Protein AF-A0A2W1AGW8-F1 (afdb_monomer_li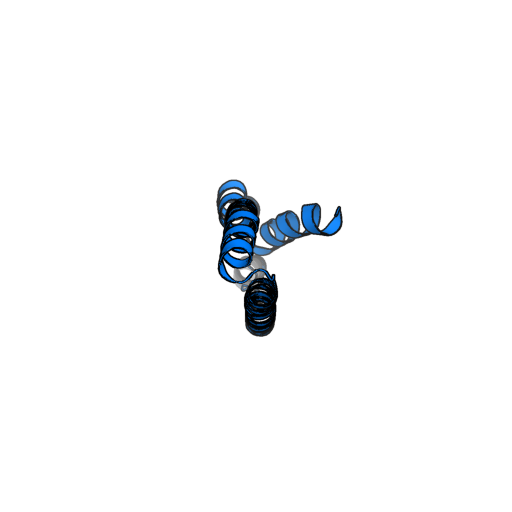te)

Structure (mmCIF, N/CA/C/O backbone):
data_AF-A0A2W1AGW8-F1
#
_entry.id   AF-A0A2W1AGW8-F1
#
loop_
_atom_site.group_PDB
_atom_site.id
_atom_site.type_symbol
_atom_site.label_atom_id
_atom_site.label_alt_id
_atom_site.label_comp_id
_atom_site.label_asym_id
_atom_site.label_entity_id
_atom_site.label_seq_id
_atom_site.pdbx_PDB_ins_code
_atom_site.Cartn_x
_atom_site.Cartn_y
_atom_site.Cartn_z
_atom_site.occupancy
_atom_site.B_iso_or_equiv
_atom_site.auth_seq_id
_atom_site.auth_comp_id
_atom_site.auth_asym_id
_atom_site.auth_atom_id
_atom_site.pdbx_PDB_model_num
ATOM 1 N N . MET A 1 1 ? 10.281 -13.367 1.889 1.00 52.06 1 MET A N 1
ATOM 2 C CA . MET A 1 1 ? 10.507 -11.940 1.550 1.00 52.06 1 MET A CA 1
ATOM 3 C C . MET A 1 1 ? 11.459 -11.716 0.372 1.00 52.06 1 MET A C 1
ATOM 5 O O . MET A 1 1 ? 11.249 -10.749 -0.346 1.00 52.06 1 MET A O 1
ATOM 9 N N . GLY A 1 2 ? 12.448 -12.589 0.110 1.00 64.62 2 GLY A N 1
ATOM 10 C CA . GLY A 1 2 ? 13.412 -12.394 -0.993 1.00 64.62 2 GLY A CA 1
ATOM 11 C C . GLY A 1 2 ? 12.793 -12.271 -2.395 1.00 64.62 2 GLY A C 1
ATOM 12 O O . GLY A 1 2 ? 13.223 -11.429 -3.173 1.00 64.62 2 GLY A O 1
ATOM 13 N N . GLY A 1 3 ? 11.727 -13.028 -2.686 1.00 75.19 3 GLY A N 1
ATOM 14 C CA . GLY A 1 3 ? 11.026 -12.954 -3.974 1.00 75.19 3 GLY A CA 1
ATOM 15 C C . GLY A 1 3 ? 10.381 -11.592 -4.243 1.00 75.19 3 GLY A C 1
ATOM 16 O O . GLY A 1 3 ? 10.621 -11.007 -5.285 1.00 75.19 3 GLY A O 1
ATOM 17 N N . ILE A 1 4 ? 9.628 -11.029 -3.293 1.00 69.19 4 ILE A N 1
ATOM 18 C CA . ILE A 1 4 ? 8.944 -9.733 -3.487 1.00 69.19 4 ILE A CA 1
ATOM 19 C C . ILE A 1 4 ? 9.960 -8.597 -3.701 1.00 69.19 4 ILE A C 1
ATOM 21 O O . ILE A 1 4 ? 9.756 -7.739 -4.557 1.00 69.19 4 ILE A O 1
ATOM 25 N N . GLY A 1 5 ? 11.076 -8.616 -2.964 1.00 72.25 5 GLY A N 1
ATOM 26 C CA . GLY A 1 5 ? 12.132 -7.606 -3.086 1.00 72.25 5 GLY A CA 1
ATOM 27 C C . GLY A 1 5 ? 12.946 -7.694 -4.381 1.00 72.25 5 GLY A C 1
ATOM 28 O O . GLY A 1 5 ? 13.423 -6.668 -4.853 1.00 72.25 5 GLY A O 1
ATOM 29 N N . ALA A 1 6 ? 13.090 -8.890 -4.963 1.00 81.12 6 ALA A N 1
ATOM 30 C CA . ALA A 1 6 ? 13.855 -9.102 -6.193 1.00 81.12 6 ALA A CA 1
ATOM 31 C C . ALA A 1 6 ? 12.986 -9.034 -7.461 1.00 81.12 6 ALA A C 1
ATOM 33 O O . ALA A 1 6 ? 13.392 -8.444 -8.459 1.00 81.12 6 ALA A O 1
ATOM 34 N N . LEU A 1 7 ? 11.780 -9.608 -7.422 1.00 84.50 7 LEU A N 1
ATOM 35 C CA . LEU A 1 7 ? 10.912 -9.751 -8.593 1.00 84.50 7 LEU A CA 1
ATOM 36 C C . LEU A 1 7 ? 10.290 -8.427 -9.036 1.00 84.50 7 LEU A C 1
ATOM 38 O O . LEU A 1 7 ? 10.139 -8.222 -10.232 1.00 84.50 7 LEU A O 1
ATOM 42 N N . GLY A 1 8 ? 9.950 -7.527 -8.106 1.00 83.12 8 GLY A N 1
ATOM 43 C CA . GLY A 1 8 ? 9.381 -6.217 -8.448 1.00 83.12 8 GLY A CA 1
ATOM 44 C C . GLY A 1 8 ? 10.328 -5.391 -9.331 1.00 83.12 8 GLY A C 1
ATOM 45 O O . GLY A 1 8 ? 9.981 -5.105 -10.476 1.00 83.12 8 GLY A O 1
ATOM 46 N N . PRO A 1 9 ? 11.543 -5.074 -8.846 1.00 82.94 9 PRO A N 1
ATOM 47 C CA . PRO A 1 9 ? 12.619 -4.483 -9.640 1.00 82.94 9 PRO A CA 1
ATOM 48 C C . PRO A 1 9 ? 12.853 -5.174 -10.980 1.00 82.94 9 PRO A C 1
ATOM 50 O O . PRO A 1 9 ? 12.858 -4.508 -12.011 1.00 82.94 9 PRO A O 1
ATOM 53 N N . LEU A 1 10 ? 12.992 -6.503 -10.963 1.00 85.44 10 LEU A N 1
ATOM 54 C CA . LEU A 1 10 ? 13.298 -7.292 -12.152 1.00 85.44 10 LEU A CA 1
ATOM 55 C C . LEU A 1 10 ? 12.193 -7.192 -13.211 1.00 85.44 10 LEU A C 1
ATOM 57 O O . LEU A 1 10 ? 12.482 -6.961 -14.380 1.00 85.44 10 LEU A O 1
ATOM 61 N N . ALA A 1 11 ? 10.927 -7.309 -12.808 1.00 85.12 11 ALA A N 1
ATOM 62 C CA . ALA A 1 11 ? 9.792 -7.183 -13.717 1.00 85.12 11 ALA A CA 1
ATOM 63 C C . ALA A 1 11 ? 9.745 -5.790 -14.355 1.00 85.12 11 ALA A C 1
ATOM 65 O O . ALA A 1 11 ? 9.514 -5.660 -15.553 1.00 85.12 11 ALA A O 1
ATOM 66 N N . VAL A 1 12 ? 10.019 -4.741 -13.577 1.00 85.25 12 VAL A N 1
ATOM 67 C CA . VAL A 1 12 ? 10.067 -3.367 -14.087 1.00 85.25 12 VAL A CA 1
ATOM 68 C C . VAL A 1 12 ? 11.197 -3.197 -15.103 1.00 85.25 12 VAL A C 1
ATOM 70 O O . VAL A 1 12 ? 10.983 -2.600 -16.157 1.00 85.25 12 VAL A O 1
ATOM 73 N N . THR A 1 13 ? 12.383 -3.741 -14.824 1.00 86.19 13 THR A N 1
ATOM 74 C CA . THR A 1 13 ? 13.526 -3.653 -15.744 1.00 86.19 13 THR A CA 1
ATOM 75 C C . THR A 1 13 ? 13.334 -4.478 -17.012 1.00 86.19 13 THR A C 1
ATOM 77 O O . THR A 1 13 ? 13.717 -4.019 -18.082 1.00 86.19 13 THR A O 1
ATOM 80 N N . GLU A 1 14 ? 12.707 -5.653 -16.924 1.00 84.62 14 GLU A N 1
ATOM 81 C CA . GLU A 1 14 ? 12.406 -6.510 -18.081 1.00 84.62 14 GLU A CA 1
ATOM 82 C C . GLU A 1 14 ? 11.324 -5.901 -18.987 1.00 84.62 14 GLU A C 1
ATOM 84 O O . GLU A 1 14 ? 11.402 -6.002 -20.210 1.00 84.62 14 GLU A O 1
ATOM 89 N N . LEU A 1 15 ? 10.319 -5.243 -18.401 1.00 83.69 15 LEU A N 1
ATOM 90 C CA . LEU A 1 15 ? 9.197 -4.670 -19.151 1.00 83.69 15 LEU A CA 1
ATOM 91 C C . LEU A 1 15 ? 9.505 -3.289 -19.746 1.00 83.69 15 LEU A C 1
ATOM 93 O O . LEU A 1 15 ? 9.003 -2.973 -20.822 1.00 83.69 15 LEU A O 1
ATOM 97 N N . PHE A 1 16 ? 10.305 -2.465 -19.063 1.00 84.44 16 PHE A N 1
ATOM 98 C CA . PHE A 1 16 ? 10.506 -1.051 -19.421 1.00 84.44 16 PHE A CA 1
ATOM 99 C C . PHE A 1 16 ? 11.977 -0.652 -19.623 1.00 84.44 16 PHE A C 1
ATOM 101 O O . PHE A 1 16 ? 12.272 0.493 -19.974 1.00 84.44 16 PHE A O 1
ATOM 108 N N . GLY A 1 17 ? 12.917 -1.575 -19.410 1.00 85.00 17 GLY A N 1
ATOM 109 C CA . GLY A 1 17 ? 14.349 -1.322 -19.529 1.00 85.00 17 GLY A CA 1
ATOM 110 C C . GLY A 1 17 ? 14.941 -0.485 -18.386 1.00 85.00 17 GLY A C 1
ATOM 111 O O . GLY A 1 17 ? 14.277 -0.081 -17.432 1.00 85.00 17 GLY A O 1
ATOM 112 N N . MET A 1 18 ? 16.245 -0.203 -18.490 1.00 87.19 18 MET A N 1
ATOM 113 C CA . MET A 1 18 ? 17.019 0.453 -17.422 1.00 87.19 18 MET A CA 1
ATOM 114 C C . MET A 1 18 ? 17.038 1.987 -17.498 1.00 87.19 18 MET A C 1
ATOM 116 O O . MET A 1 18 ? 17.341 2.644 -16.502 1.00 87.19 18 MET A O 1
ATOM 120 N N . LYS A 1 19 ? 16.713 2.581 -18.658 1.00 86.00 19 LYS A N 1
ATOM 121 C CA . LYS A 1 19 ? 16.926 4.016 -18.945 1.00 86.00 19 LYS A CA 1
ATOM 122 C C . LYS A 1 19 ? 16.253 4.947 -17.929 1.00 86.00 19 LYS A C 1
ATOM 124 O O . LYS A 1 19 ? 16.832 5.957 -17.545 1.00 86.00 19 LYS A O 1
ATOM 129 N N . ASN A 1 20 ? 15.043 4.601 -17.492 1.00 86.62 20 ASN A N 1
ATOM 130 C CA . ASN A 1 20 ? 14.234 5.401 -16.568 1.00 86.62 20 ASN A CA 1
ATOM 131 C C . ASN A 1 20 ? 13.846 4.620 -15.300 1.00 86.62 20 ASN A C 1
ATOM 133 O O . ASN A 1 20 ? 12.873 4.961 -14.625 1.00 86.62 20 ASN A O 1
ATOM 137 N N . TYR A 1 21 ? 14.617 3.581 -14.959 1.00 87.56 21 TYR A N 1
ATOM 138 C CA . TYR A 1 21 ? 14.283 2.647 -13.884 1.00 87.56 21 TYR A CA 1
ATOM 139 C C . TYR A 1 21 ? 14.091 3.332 -12.523 1.00 87.56 21 TYR A C 1
ATOM 141 O O . TYR A 1 21 ? 13.107 3.064 -11.841 1.00 87.56 21 TYR A O 1
ATOM 149 N N . GLY A 1 22 ? 14.981 4.255 -12.135 1.00 88.81 22 GLY A N 1
ATOM 150 C CA . GLY A 1 22 ? 14.898 4.931 -10.834 1.00 88.81 22 GLY A CA 1
ATOM 151 C C . GLY A 1 22 ? 13.582 5.691 -10.630 1.00 88.81 22 GLY A C 1
ATOM 152 O O . GLY A 1 22 ? 12.954 5.570 -9.579 1.00 88.81 22 GLY A O 1
ATOM 153 N N . THR A 1 23 ? 13.123 6.412 -11.656 1.00 91.88 23 THR A N 1
ATOM 154 C CA . THR A 1 23 ? 11.850 7.146 -11.628 1.00 91.88 23 THR A CA 1
ATOM 155 C C . THR A 1 23 ? 10.657 6.195 -11.597 1.00 91.88 23 THR A C 1
ATOM 157 O O . THR A 1 23 ? 9.758 6.371 -10.776 1.00 91.88 23 THR A O 1
ATOM 160 N N . LEU A 1 24 ? 10.655 5.167 -12.451 1.00 89.50 24 LEU A N 1
ATOM 161 C CA . LEU A 1 24 ? 9.546 4.217 -12.543 1.00 89.50 24 LEU A CA 1
ATOM 162 C C . LEU A 1 24 ? 9.404 3.384 -11.265 1.00 89.50 24 LEU A C 1
ATOM 164 O O . LEU A 1 24 ? 8.317 3.275 -10.703 1.00 89.50 24 LEU A O 1
ATOM 168 N N . ASN A 1 25 ? 10.517 2.862 -10.757 1.00 88.56 25 ASN A N 1
ATOM 169 C CA . ASN A 1 25 ? 10.534 2.106 -9.514 1.00 88.56 25 ASN A CA 1
ATOM 170 C C . ASN A 1 25 ? 10.157 2.992 -8.313 1.00 88.56 25 ASN A C 1
ATOM 172 O O . ASN A 1 25 ? 9.438 2.549 -7.420 1.00 88.56 25 ASN A O 1
ATOM 176 N N . GLY A 1 26 ? 10.581 4.262 -8.310 1.00 91.00 26 GLY A N 1
ATOM 177 C CA . GLY A 1 26 ? 10.150 5.249 -7.318 1.00 91.00 26 GLY A CA 1
ATOM 178 C C . GLY A 1 26 ? 8.635 5.468 -7.320 1.00 91.00 26 GLY A C 1
ATOM 179 O O . GLY A 1 26 ? 8.024 5.490 -6.253 1.00 91.00 26 GLY A O 1
ATOM 180 N N . LEU A 1 27 ? 8.020 5.567 -8.503 1.00 91.88 27 LEU A N 1
ATOM 181 C CA . LEU A 1 27 ? 6.570 5.708 -8.655 1.00 91.88 27 LEU A CA 1
ATOM 182 C C . LEU A 1 27 ? 5.819 4.462 -8.165 1.00 91.88 27 LEU A C 1
ATOM 184 O O . LEU A 1 27 ? 4.904 4.578 -7.355 1.00 91.88 27 LEU A O 1
ATOM 188 N N . ILE A 1 28 ? 6.248 3.270 -8.586 1.00 89.62 28 ILE A N 1
ATOM 189 C CA . ILE A 1 28 ? 5.629 1.992 -8.191 1.00 89.62 28 ILE A CA 1
ATOM 190 C C . ILE A 1 28 ? 5.675 1.804 -6.670 1.00 89.62 28 ILE A C 1
ATOM 192 O O . ILE A 1 28 ? 4.702 1.370 -6.050 1.00 89.62 28 ILE A O 1
ATOM 196 N N . ARG A 1 29 ? 6.790 2.178 -6.036 1.00 89.38 29 ARG A N 1
ATOM 197 C CA . ARG A 1 29 ? 7.008 1.968 -4.601 1.00 89.38 29 ARG A CA 1
ATOM 198 C C . ARG A 1 29 ? 6.088 2.801 -3.704 1.00 89.38 29 ARG A C 1
ATOM 200 O O . ARG A 1 29 ? 5.882 2.428 -2.547 1.00 89.38 29 ARG A O 1
ATOM 207 N N . GLN A 1 30 ? 5.477 3.866 -4.224 1.00 91.81 30 GLN A N 1
ATOM 208 C CA . GLN A 1 30 ? 4.459 4.633 -3.493 1.00 91.81 30 GLN A CA 1
ATOM 209 C C . GLN A 1 30 ? 3.263 3.759 -3.092 1.00 91.81 30 GLN A C 1
ATOM 211 O O . GLN A 1 30 ? 2.721 3.942 -2.002 1.00 91.81 30 GLN A O 1
ATOM 216 N N . GLY A 1 31 ? 2.932 2.746 -3.904 1.00 90.00 31 GLY A N 1
ATOM 217 C CA . GLY A 1 31 ? 1.882 1.769 -3.605 1.00 90.00 31 GLY A CA 1
ATOM 218 C C . GLY A 1 31 ? 2.143 0.918 -2.357 1.00 90.00 31 GLY A C 1
ATOM 219 O O . GLY A 1 31 ? 1.211 0.329 -1.829 1.00 90.00 31 GLY A O 1
ATOM 220 N N . VAL A 1 32 ? 3.380 0.877 -1.850 1.00 90.06 32 VAL A N 1
ATOM 221 C CA . VAL A 1 32 ? 3.731 0.187 -0.595 1.00 90.06 32 VAL A CA 1
ATOM 222 C C . VAL A 1 32 ? 3.906 1.178 0.554 1.00 90.06 32 VAL A C 1
ATOM 224 O O . VAL A 1 32 ? 3.450 0.923 1.667 1.00 90.06 32 VAL A O 1
ATOM 227 N N . ILE A 1 33 ? 4.555 2.317 0.299 1.00 93.81 33 ILE A N 1
ATOM 228 C CA . ILE A 1 33 ? 4.890 3.292 1.346 1.00 93.81 33 ILE A CA 1
ATOM 229 C C . ILE A 1 33 ? 3.628 3.920 1.943 1.00 93.81 33 ILE A C 1
ATOM 231 O O . ILE A 1 33 ? 3.485 3.953 3.163 1.00 93.81 33 ILE A O 1
ATOM 235 N N . ILE A 1 34 ? 2.709 4.400 1.098 1.00 95.31 34 ILE A N 1
ATOM 236 C CA . ILE A 1 34 ? 1.518 5.117 1.568 1.00 95.31 34 ILE A CA 1
ATOM 237 C C . ILE A 1 34 ? 0.641 4.194 2.433 1.00 95.31 34 ILE A C 1
ATOM 239 O O . ILE A 1 34 ? 0.348 4.576 3.567 1.00 95.31 34 ILE A O 1
ATOM 243 N N . PRO A 1 35 ? 0.289 2.962 2.004 1.00 93.06 35 PRO A N 1
ATOM 244 C CA . PRO A 1 35 ? -0.470 2.046 2.855 1.00 93.06 35 PRO A CA 1
ATOM 245 C C . PRO A 1 35 ? 0.294 1.589 4.099 1.00 93.06 35 PRO A C 1
ATOM 247 O O . PRO A 1 35 ? -0.331 1.343 5.125 1.00 93.06 35 PRO A O 1
ATOM 250 N N . GLY A 1 36 ? 1.628 1.503 4.044 1.00 93.62 36 GLY A N 1
ATOM 251 C CA . GLY A 1 36 ? 2.450 1.160 5.208 1.00 93.62 36 GLY A CA 1
ATOM 252 C C . GLY A 1 36 ? 2.328 2.168 6.355 1.00 93.62 36 GLY A C 1
ATOM 253 O O . GLY A 1 36 ? 2.402 1.780 7.517 1.00 93.62 36 GLY A O 1
ATOM 254 N N . ILE A 1 37 ? 2.091 3.443 6.036 1.00 96.19 37 ILE A N 1
ATOM 255 C CA . ILE A 1 37 ? 1.871 4.508 7.024 1.00 96.19 37 ILE A CA 1
ATOM 256 C C . ILE A 1 37 ? 0.380 4.631 7.357 1.00 96.19 37 ILE A C 1
ATOM 258 O O . ILE A 1 37 ? -0.006 4.680 8.523 1.00 96.19 37 ILE A O 1
ATOM 262 N N . ALA A 1 38 ? -0.469 4.679 6.329 1.00 95.75 38 ALA A N 1
ATOM 263 C CA . ALA A 1 38 ? -1.894 4.941 6.486 1.00 95.75 38 ALA A CA 1
ATOM 264 C C . ALA A 1 38 ? -2.658 3.753 7.090 1.00 95.75 38 ALA A C 1
ATOM 266 O O . ALA A 1 38 ? -3.613 3.958 7.832 1.00 95.75 38 ALA A O 1
ATOM 267 N N . GLY A 1 39 ? -2.242 2.519 6.795 1.00 94.81 39 GLY A N 1
ATOM 268 C CA . GLY A 1 39 ? -2.927 1.293 7.203 1.00 94.81 39 GLY A CA 1
ATOM 269 C C . GLY A 1 39 ? -3.103 1.167 8.718 1.00 94.81 39 GLY A C 1
ATOM 270 O O . GLY A 1 39 ? -4.243 1.036 9.161 1.00 94.81 39 GLY A O 1
ATOM 271 N N . PRO A 1 40 ? -2.029 1.259 9.527 1.00 95.75 40 PRO A N 1
ATOM 272 C CA . PRO A 1 40 ? -2.139 1.207 10.984 1.00 95.75 40 PRO A CA 1
ATOM 273 C C . PRO A 1 40 ? -3.000 2.332 11.570 1.00 95.75 40 PRO A C 1
ATOM 275 O O . PRO A 1 40 ? -3.788 2.081 12.476 1.00 95.75 40 PRO A O 1
ATOM 278 N N . LEU A 1 41 ? -2.895 3.552 11.028 1.00 97.06 41 LEU A N 1
ATOM 279 C CA . LEU A 1 41 ? -3.690 4.701 11.478 1.00 97.06 41 LEU A CA 1
ATOM 280 C C . LEU A 1 41 ? -5.187 4.496 11.211 1.00 97.06 41 LEU A C 1
ATOM 282 O O . LEU A 1 41 ? -6.006 4.704 12.102 1.00 97.06 41 LEU A O 1
ATOM 286 N N . LEU A 1 42 ? -5.544 4.047 10.006 1.00 96.62 42 LEU A N 1
ATOM 287 C CA . LEU A 1 42 ? -6.924 3.712 9.645 1.00 96.62 42 LEU A CA 1
ATOM 288 C C . LEU A 1 42 ? -7.460 2.550 10.479 1.00 96.62 42 LEU A C 1
ATOM 290 O O . LEU A 1 42 ? -8.587 2.616 10.959 1.00 96.62 42 LEU A O 1
ATOM 294 N N . ALA A 1 43 ? -6.665 1.497 10.667 1.00 95.94 43 ALA A N 1
ATOM 295 C CA . ALA A 1 43 ? -7.062 0.344 11.463 1.00 95.94 43 ALA A CA 1
ATOM 296 C C . ALA A 1 43 ? -7.307 0.732 12.930 1.00 95.94 43 ALA A C 1
ATOM 298 O O . ALA A 1 43 ? -8.324 0.332 13.493 1.00 95.94 43 ALA A O 1
ATOM 299 N N . GLY A 1 44 ? -6.428 1.554 13.513 1.00 97.19 44 GLY A N 1
ATOM 300 C CA . GLY A 1 44 ? -6.599 2.104 14.857 1.00 97.19 44 GLY A CA 1
ATOM 301 C C . GLY A 1 44 ? -7.867 2.947 14.971 1.00 97.19 44 GLY A C 1
ATOM 302 O O . GLY A 1 44 ? -8.715 2.651 15.801 1.00 97.19 44 GLY A O 1
ATOM 303 N N . ALA A 1 45 ? -8.072 3.906 14.064 1.00 97.69 45 ALA A N 1
ATOM 304 C CA . ALA A 1 45 ? -9.274 4.743 14.063 1.00 97.69 45 ALA A CA 1
ATOM 305 C C . ALA A 1 45 ? -10.576 3.930 13.906 1.00 97.69 45 ALA A C 1
ATOM 307 O O . ALA A 1 45 ? -11.591 4.229 14.538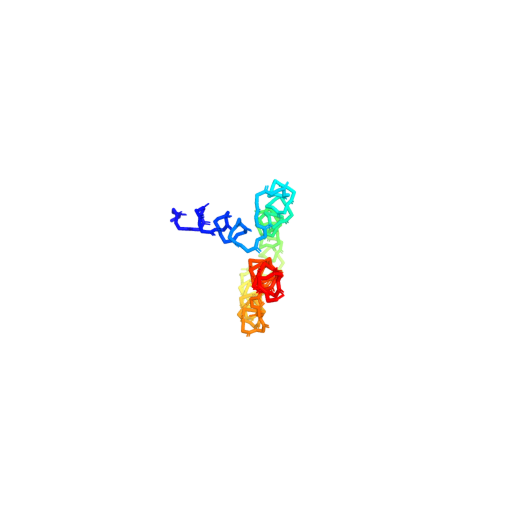 1.00 97.69 45 ALA A O 1
ATOM 308 N N . ILE A 1 46 ? -10.559 2.876 13.081 1.00 97.94 46 ILE A N 1
ATOM 309 C CA . ILE A 1 46 ? -11.692 1.951 12.943 1.00 97.94 46 ILE A CA 1
ATOM 310 C C . ILE A 1 46 ? -11.952 1.236 14.269 1.00 97.94 46 ILE A C 1
ATOM 312 O O . ILE A 1 46 ? -13.099 1.208 14.721 1.00 97.94 46 ILE A O 1
ATOM 316 N N . TYR A 1 47 ? -10.907 0.707 14.905 1.00 97.75 47 TYR A N 1
ATOM 317 C CA . TYR A 1 47 ? -11.038 0.020 16.183 1.00 97.75 47 TYR A CA 1
ATOM 318 C C . TYR A 1 47 ? -11.539 0.957 17.282 1.00 97.75 47 TYR A C 1
ATOM 320 O O . TYR A 1 47 ? -12.452 0.593 18.011 1.00 97.75 47 TYR A O 1
ATOM 328 N N . ASP A 1 48 ? -11.032 2.184 17.351 1.00 97.50 48 ASP A N 1
ATOM 329 C CA . ASP A 1 48 ? -11.467 3.175 18.337 1.00 97.50 48 ASP A CA 1
ATOM 330 C C . ASP A 1 48 ? -12.952 3.540 18.172 1.00 97.50 48 ASP A C 1
ATOM 332 O O . ASP A 1 48 ? -13.640 3.817 19.153 1.00 97.50 48 ASP A O 1
ATOM 336 N N . SER A 1 49 ? -13.477 3.505 16.940 1.00 96.25 49 SER A N 1
ATOM 337 C CA . SER A 1 49 ? -14.884 3.829 16.661 1.00 96.25 49 SER A CA 1
ATOM 338 C C . SER A 1 49 ? -15.868 2.677 16.902 1.00 96.25 49 SER A C 1
ATOM 340 O O . SER A 1 49 ? -17.004 2.922 17.299 1.00 96.25 49 SER A O 1
ATOM 342 N N . GLN A 1 50 ? -15.469 1.427 16.639 1.00 95.38 50 GLN A N 1
ATOM 343 C CA . GLN A 1 50 ? -16.366 0.257 16.657 1.00 95.38 50 GLN A CA 1
ATOM 344 C C . GLN A 1 50 ? -15.992 -0.802 17.702 1.00 95.38 50 GLN A C 1
ATOM 346 O O . GLN A 1 50 ? -16.741 -1.756 17.898 1.00 95.38 50 GLN A O 1
ATOM 351 N N . GLY A 1 51 ? -14.821 -0.690 18.327 1.00 96.31 51 GLY A N 1
ATOM 352 C CA . GLY A 1 51 ? -14.243 -1.705 19.210 1.00 96.31 51 GLY A CA 1
ATOM 353 C C . GLY A 1 51 ? -13.845 -3.005 18.500 1.00 96.31 51 GLY A C 1
ATOM 354 O O . GLY A 1 51 ? -13.622 -4.015 19.161 1.00 96.31 51 GLY A O 1
ATOM 355 N N . SER A 1 52 ? -13.804 -3.026 17.163 1.00 96.00 52 SER A N 1
ATOM 356 C CA . SER A 1 52 ? -13.520 -4.228 16.370 1.00 96.00 52 SER A CA 1
ATOM 357 C C . SER A 1 52 ? -12.821 -3.906 15.046 1.00 96.00 52 SER A C 1
ATOM 359 O O . SER A 1 52 ? -12.875 -2.781 14.549 1.00 96.00 52 SER A O 1
ATOM 361 N N . TYR A 1 53 ? -12.170 -4.913 14.454 1.00 96.56 53 TYR A N 1
ATOM 362 C CA . TYR A 1 53 ? -11.458 -4.803 13.17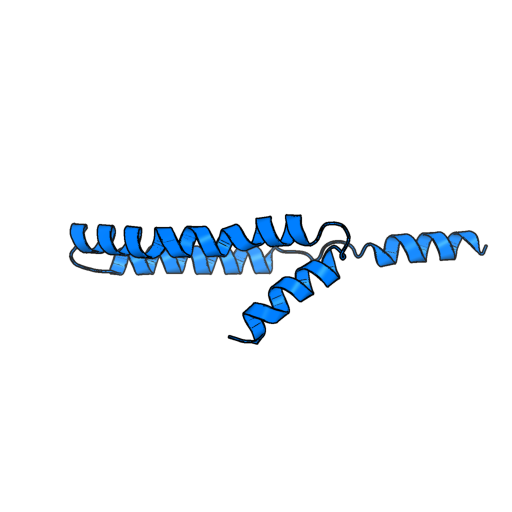3 1.00 96.56 53 TYR A CA 1
ATOM 363 C C . TYR A 1 53 ? -12.261 -5.311 11.969 1.00 96.56 53 TYR A C 1
ATOM 365 O O . TYR A 1 53 ? -11.743 -5.327 10.852 1.00 96.56 53 TYR A O 1
ATOM 373 N N . ASP A 1 54 ? -13.524 -5.701 12.152 1.00 96.88 54 ASP A N 1
ATOM 374 C CA . ASP A 1 54 ? -14.346 -6.293 11.088 1.00 96.88 54 ASP A CA 1
ATOM 375 C C . ASP A 1 54 ? -14.433 -5.395 9.851 1.00 96.88 54 ASP A C 1
ATOM 377 O O . ASP A 1 54 ? -14.296 -5.863 8.717 1.00 96.88 54 ASP A O 1
ATOM 381 N N . LEU A 1 55 ? -14.622 -4.086 10.050 1.00 96.00 55 LEU A N 1
ATOM 382 C CA . LEU A 1 55 ? -14.643 -3.131 8.946 1.00 96.00 55 LEU A CA 1
ATOM 383 C C . LEU A 1 55 ? -13.268 -3.012 8.268 1.00 96.00 55 LEU A C 1
ATOM 385 O O . LEU A 1 55 ? -13.200 -2.984 7.040 1.00 96.00 55 LEU A O 1
ATOM 389 N N . ALA A 1 56 ? -12.178 -2.997 9.039 1.00 96.12 56 ALA A N 1
ATOM 390 C CA . ALA A 1 56 ? -10.822 -2.928 8.494 1.00 96.12 56 ALA A CA 1
ATOM 391 C C . ALA A 1 56 ? -10.513 -4.151 7.613 1.00 96.12 56 ALA A C 1
ATOM 393 O O . ALA A 1 56 ? -10.014 -3.999 6.497 1.00 96.12 56 ALA A O 1
ATOM 394 N N . PHE A 1 57 ? -10.894 -5.354 8.055 1.00 95.81 57 PHE A N 1
ATOM 395 C CA . PHE A 1 57 ? -10.738 -6.571 7.259 1.00 95.81 57 PHE A CA 1
ATOM 396 C C . PHE A 1 57 ? -11.590 -6.561 5.988 1.00 95.81 57 PHE A C 1
ATOM 398 O O . PHE A 1 57 ? -11.095 -6.957 4.934 1.00 95.81 57 PHE A O 1
ATOM 405 N N . LYS A 1 58 ? -12.832 -6.061 6.040 1.00 97.19 58 LYS A N 1
ATOM 406 C CA . LYS A 1 58 ? -13.680 -5.909 4.843 1.00 97.19 58 LYS A CA 1
ATOM 407 C C . LYS A 1 58 ? -13.061 -4.957 3.815 1.00 97.19 58 LYS A C 1
ATOM 409 O O . LYS A 1 58 ? -13.090 -5.254 2.623 1.00 97.19 58 LYS A O 1
ATOM 414 N N . ILE A 1 59 ? -12.461 -3.851 4.261 1.00 96.12 59 ILE A N 1
ATOM 415 C CA . ILE A 1 59 ? -11.757 -2.903 3.381 1.00 96.12 59 ILE A CA 1
ATOM 416 C C . ILE A 1 59 ? -10.546 -3.574 2.723 1.00 96.12 59 ILE A C 1
ATOM 418 O O . ILE A 1 59 ? -10.387 -3.501 1.505 1.00 96.12 59 ILE A O 1
ATOM 422 N N . ILE A 1 60 ? -9.716 -4.266 3.510 1.00 95.19 60 ILE A N 1
ATOM 423 C CA . ILE A 1 60 ? -8.549 -5.001 3.000 1.00 95.19 60 ILE A CA 1
ATOM 424 C C . ILE A 1 60 ? -8.985 -6.048 1.970 1.00 95.19 60 ILE A C 1
ATOM 426 O O . ILE A 1 60 ? -8.396 -6.136 0.893 1.00 95.19 60 ILE A O 1
ATOM 430 N N . LEU A 1 61 ? -10.054 -6.794 2.262 1.00 97.38 61 LEU A N 1
ATOM 431 C CA . LEU A 1 61 ? -10.621 -7.776 1.345 1.00 97.38 61 LEU A CA 1
ATOM 432 C C . LEU A 1 61 ? -11.077 -7.125 0.029 1.00 97.38 61 LEU A C 1
ATOM 434 O O . LEU A 1 61 ? -10.789 -7.654 -1.041 1.00 97.38 61 LEU A O 1
ATOM 438 N N . GLY A 1 62 ? -11.707 -5.948 0.086 1.00 97.44 62 GLY A N 1
ATOM 439 C CA . GLY A 1 62 ? -12.060 -5.165 -1.102 1.00 97.44 62 GLY A CA 1
ATOM 440 C C . GLY A 1 62 ? -10.847 -4.805 -1.969 1.00 97.44 62 GLY A C 1
ATOM 441 O O . GLY A 1 62 ? -10.880 -5.000 -3.183 1.00 97.44 62 GLY A O 1
ATOM 442 N N . PHE A 1 63 ? -9.744 -4.357 -1.360 1.00 95.38 63 PHE A N 1
ATOM 443 C CA . PHE A 1 63 ? -8.497 -4.083 -2.087 1.00 95.38 63 PHE A CA 1
ATOM 444 C C . PHE A 1 63 ? -7.862 -5.342 -2.690 1.00 95.38 63 PHE A C 1
ATOM 446 O O . PHE A 1 63 ? -7.335 -5.282 -3.800 1.00 95.38 63 PHE A O 1
ATOM 453 N N . LEU A 1 64 ? -7.934 -6.484 -2.001 1.00 95.50 64 LEU A N 1
ATOM 454 C CA . LEU A 1 64 ? -7.488 -7.777 -2.530 1.00 95.50 64 LEU A CA 1
ATOM 455 C C . LEU A 1 64 ? -8.287 -8.179 -3.774 1.00 95.50 64 LEU A C 1
ATOM 457 O O . LEU A 1 64 ? -7.692 -8.540 -4.788 1.00 95.50 64 LEU A O 1
ATOM 461 N N . PHE A 1 65 ? -9.616 -8.060 -3.725 1.00 97.62 65 PHE A N 1
ATOM 462 C CA . PHE A 1 65 ? -10.476 -8.320 -4.880 1.00 97.62 65 PHE A CA 1
ATOM 463 C C . PHE A 1 65 ? -10.181 -7.374 -6.045 1.00 97.62 65 PHE A C 1
ATOM 465 O O . PHE A 1 65 ? -10.078 -7.821 -7.186 1.00 97.62 65 PHE A O 1
ATOM 472 N N . LEU A 1 66 ? -9.994 -6.081 -5.768 1.00 96.31 66 LEU A N 1
ATOM 473 C CA . LEU A 1 66 ? -9.641 -5.103 -6.794 1.00 96.31 66 LEU A CA 1
ATOM 474 C C . LEU A 1 66 ? -8.281 -5.417 -7.430 1.00 96.31 66 LEU A C 1
ATOM 476 O O . LEU A 1 66 ? -8.154 -5.390 -8.650 1.00 96.31 66 LEU A O 1
ATOM 480 N N . SER A 1 67 ? -7.281 -5.766 -6.618 1.00 93.44 67 SER A N 1
ATOM 481 C CA . SER A 1 67 ? -5.954 -6.181 -7.088 1.00 93.44 67 SER A CA 1
ATOM 482 C C . SER A 1 67 ? -6.040 -7.409 -7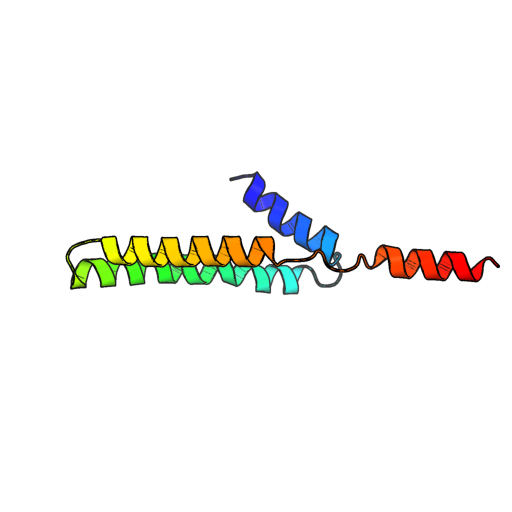.995 1.00 93.44 67 SER A C 1
ATOM 484 O O . SER A 1 67 ? -5.476 -7.419 -9.088 1.00 93.44 67 SER A O 1
ATOM 486 N N . PHE A 1 68 ? -6.816 -8.414 -7.584 1.00 95.44 68 PHE A N 1
ATOM 487 C CA . PHE A 1 68 ? -7.060 -9.612 -8.380 1.00 95.44 68 PHE A CA 1
ATOM 488 C C . PHE A 1 68 ? -7.709 -9.280 -9.731 1.00 95.44 68 PHE A C 1
ATOM 490 O O . PHE A 1 68 ? -7.256 -9.762 -10.769 1.00 95.44 68 PHE A O 1
ATOM 497 N N . LEU A 1 69 ? -8.715 -8.402 -9.740 1.00 96.75 69 LEU A N 1
ATOM 498 C CA . LEU A 1 69 ? -9.388 -7.983 -10.967 1.00 96.75 69 LEU A CA 1
ATOM 499 C C . LEU A 1 69 ? -8.449 -7.204 -11.901 1.00 96.75 69 LEU A C 1
ATOM 501 O O . LEU A 1 69 ? -8.409 -7.476 -13.099 1.00 96.75 69 LEU A O 1
ATOM 505 N N . CYS A 1 70 ? -7.645 -6.289 -11.354 1.00 93.88 70 CYS A N 1
ATOM 506 C CA . CYS A 1 70 ? -6.610 -5.585 -12.109 1.00 93.88 70 CYS A CA 1
ATOM 507 C C . CYS A 1 70 ? -5.602 -6.557 -12.729 1.00 93.88 70 CYS A C 1
ATOM 509 O O . CYS A 1 70 ? -5.197 -6.357 -13.868 1.00 93.88 70 CYS A O 1
ATOM 511 N N . PHE A 1 71 ? -5.218 -7.614 -12.011 1.00 90.06 71 PHE A N 1
ATOM 512 C CA . PHE A 1 71 ? -4.271 -8.607 -12.515 1.00 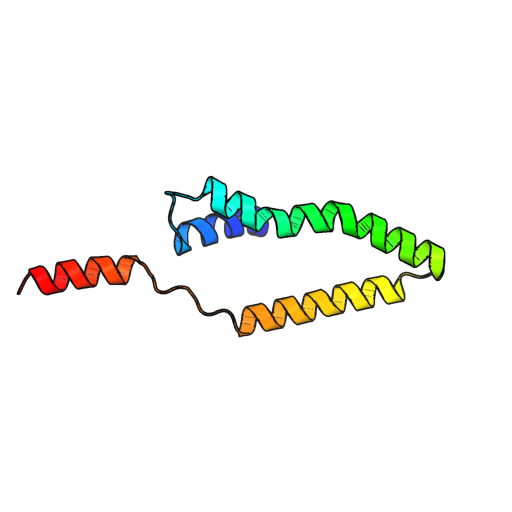90.06 71 PHE A CA 1
ATOM 513 C C . PHE A 1 71 ? -4.849 -9.437 -13.667 1.00 90.06 71 PHE A C 1
ATOM 515 O O . PHE A 1 71 ? -4.143 -9.706 -14.631 1.00 90.06 71 PHE A O 1
ATOM 522 N N . ILE A 1 72 ? -6.138 -9.790 -13.607 1.00 94.19 72 ILE A N 1
ATOM 523 C CA . ILE A 1 72 ? -6.834 -10.479 -14.707 1.00 94.19 72 ILE A CA 1
ATOM 524 C C . ILE A 1 72 ? -6.919 -9.596 -15.958 1.00 94.19 72 ILE A C 1
ATOM 526 O O . ILE A 1 72 ? -6.794 -10.091 -17.075 1.00 94.19 72 ILE A O 1
ATOM 530 N N . LEU A 1 73 ? -7.151 -8.295 -15.778 1.00 94.06 73 LEU A N 1
ATOM 531 C CA . LEU A 1 73 ? -7.304 -7.344 -16.882 1.00 94.06 73 LEU A CA 1
ATOM 532 C C . LEU A 1 73 ? -5.963 -6.837 -17.435 1.00 94.06 73 LEU A C 1
ATOM 534 O O . LEU A 1 73 ? -5.914 -6.312 -18.549 1.00 94.06 73 LEU A O 1
ATOM 538 N N . ALA A 1 74 ? -4.876 -6.964 -16.673 1.00 88.31 74 ALA A N 1
ATOM 539 C CA . ALA A 1 74 ? -3.561 -6.493 -17.073 1.00 88.31 74 ALA A CA 1
ATOM 540 C C . ALA A 1 74 ? -3.022 -7.315 -18.252 1.00 88.31 74 ALA A C 1
ATOM 542 O O . ALA A 1 74 ? -2.729 -8.502 -18.132 1.00 88.31 74 ALA A O 1
ATOM 543 N N . SER A 1 75 ? -2.841 -6.658 -19.398 1.00 81.38 75 SER A N 1
ATOM 544 C CA . SER A 1 75 ? -2.127 -7.225 -20.543 1.00 81.38 75 SER A CA 1
ATOM 545 C C . SER A 1 75 ? -0.655 -6.802 -20.507 1.00 81.38 75 SER A C 1
ATOM 547 O O . SER A 1 75 ? -0.371 -5.642 -20.190 1.00 81.38 75 SER A O 1
ATOM 549 N N . PRO A 1 76 ? 0.294 -7.698 -20.834 1.00 73.50 76 PRO A N 1
ATOM 550 C CA . PRO A 1 76 ? 1.703 -7.337 -20.889 1.00 73.50 76 PRO A CA 1
ATOM 551 C C . PRO A 1 76 ? 1.930 -6.243 -21.949 1.00 73.50 76 PRO A C 1
ATOM 553 O O . PRO A 1 76 ? 1.358 -6.326 -23.040 1.00 73.50 76 PRO A O 1
ATOM 556 N N . PRO A 1 77 ? 2.748 -5.213 -21.660 1.00 70.12 77 PRO A N 1
ATOM 557 C CA . PRO A 1 77 ? 3.076 -4.189 -22.643 1.00 70.12 77 PRO A CA 1
ATOM 558 C C . PRO A 1 77 ? 3.784 -4.818 -23.852 1.00 70.12 77 PRO A C 1
ATOM 560 O O . PRO A 1 77 ? 4.595 -5.735 -23.703 1.00 70.12 77 PRO A O 1
ATOM 563 N N . ALA A 1 78 ? 3.472 -4.332 -25.060 1.00 61.53 78 ALA A N 1
ATOM 564 C CA . ALA A 1 78 ? 4.102 -4.803 -26.290 1.00 61.53 78 ALA A CA 1
ATOM 565 C C . ALA A 1 78 ? 5.627 -4.634 -26.189 1.00 61.53 78 ALA A C 1
ATOM 567 O O . ALA A 1 78 ? 6.132 -3.531 -25.983 1.00 61.53 78 ALA A O 1
ATOM 568 N N . ARG A 1 79 ? 6.352 -5.749 -26.297 1.00 62.66 79 ARG A N 1
ATOM 569 C CA . ARG A 1 79 ? 7.797 -5.821 -26.068 1.00 62.66 79 ARG A CA 1
ATOM 570 C C . ARG A 1 79 ? 8.519 -4.915 -27.070 1.00 62.66 79 ARG A C 1
ATOM 572 O O . ARG A 1 79 ? 8.465 -5.149 -28.273 1.00 62.66 79 ARG A O 1
ATOM 579 N N . GLU A 1 80 ? 9.227 -3.896 -26.589 1.00 58.28 80 GLU A N 1
ATOM 580 C CA . GLU A 1 80 ? 9.951 -2.935 -27.443 1.00 58.28 80 GLU A CA 1
ATOM 581 C C . GLU A 1 80 ? 11.048 -3.606 -28.301 1.00 58.28 80 GLU A C 1
ATOM 583 O O . GLU A 1 80 ? 11.446 -3.095 -29.352 1.00 58.28 80 GLU A O 1
ATOM 588 N N . GLU A 1 81 ? 11.499 -4.792 -27.881 1.00 57.00 81 GLU A N 1
ATOM 589 C CA . GLU A 1 81 ? 12.436 -5.644 -28.619 1.00 57.00 81 GLU A CA 1
ATOM 590 C C . GLU A 1 81 ? 11.858 -6.146 -29.954 1.00 57.00 81 GLU A C 1
ATOM 592 O O . GLU A 1 81 ? 12.586 -6.224 -30.947 1.00 57.00 81 GLU A O 1
ATOM 597 N N . ASP A 1 82 ? 10.542 -6.374 -30.023 1.00 53.81 82 ASP A N 1
ATOM 598 C CA . ASP A 1 82 ? 9.851 -6.778 -31.254 1.00 53.81 82 ASP A CA 1
ATOM 599 C C . ASP A 1 82 ? 9.876 -5.641 -32.298 1.00 53.81 82 ASP A C 1
ATOM 601 O O . ASP A 1 82 ? 10.176 -5.838 -33.477 1.00 53.81 82 ASP A O 1
ATOM 605 N N . SER A 1 83 ? 9.719 -4.394 -31.841 1.00 54.31 83 SER A N 1
ATOM 606 C CA . SER A 1 83 ? 9.755 -3.174 -32.664 1.00 54.31 83 SER A CA 1
ATOM 607 C C . SER A 1 83 ? 11.130 -2.868 -33.270 1.00 54.31 83 SER A C 1
ATOM 609 O O . SER A 1 83 ? 11.229 -2.179 -34.294 1.00 54.31 83 SER A O 1
ATOM 611 N N . ARG A 1 84 ? 12.212 -3.311 -32.618 1.00 57.19 84 ARG A N 1
ATOM 612 C CA . ARG A 1 84 ? 13.589 -3.135 -33.102 1.00 57.19 84 ARG A CA 1
ATOM 613 C C . ARG A 1 84 ? 13.964 -4.255 -34.068 1.00 57.19 84 ARG A C 1
ATOM 615 O O . ARG A 1 84 ? 14.455 -3.953 -35.152 1.00 57.19 84 ARG A O 1
ATOM 622 N N . ASN A 1 85 ? 13.649 -5.505 -33.721 1.00 58.19 85 ASN A N 1
ATOM 623 C CA . ASN A 1 85 ? 13.964 -6.671 -34.544 1.00 58.19 85 ASN A CA 1
ATOM 624 C C . ASN A 1 85 ? 13.184 -6.676 -35.874 1.00 58.19 85 ASN A C 1
ATOM 626 O O . ASN A 1 85 ? 13.740 -6.972 -36.931 1.00 58.19 85 ASN A O 1
ATOM 630 N N . ARG A 1 86 ? 11.920 -6.228 -35.857 1.00 59.81 86 ARG A N 1
ATOM 631 C CA . ARG A 1 86 ? 11.079 -6.083 -37.057 1.00 59.81 86 ARG A CA 1
ATOM 632 C C . ARG A 1 86 ? 11.564 -4.979 -38.007 1.00 59.81 86 ARG A C 1
ATOM 634 O O . ARG A 1 86 ? 11.409 -5.101 -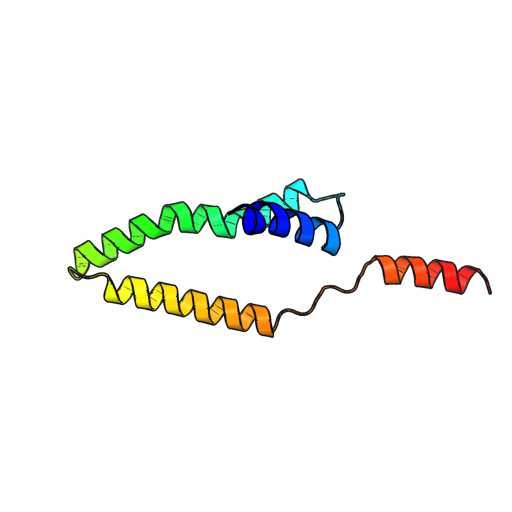39.220 1.00 59.81 86 ARG A O 1
ATOM 641 N N . ARG A 1 87 ? 12.206 -3.925 -37.484 1.00 59.91 87 ARG A N 1
ATOM 642 C CA . ARG A 1 87 ? 12.840 -2.870 -38.299 1.00 59.91 87 ARG A CA 1
ATOM 643 C C . ARG A 1 87 ? 14.151 -3.329 -38.937 1.00 59.91 87 ARG A C 1
ATOM 645 O O . ARG A 1 87 ? 14.376 -3.042 -40.106 1.00 59.91 87 ARG A O 1
ATOM 652 N N . THR A 1 88 ? 14.985 -4.076 -38.217 1.00 64.50 88 THR A N 1
ATOM 653 C CA . THR A 1 88 ? 16.216 -4.658 -38.781 1.00 64.50 88 THR A CA 1
ATOM 654 C C . THR A 1 88 ? 15.952 -5.820 -39.740 1.00 64.50 88 THR A C 1
ATOM 656 O O . THR A 1 88 ? 16.733 -6.013 -40.666 1.00 64.50 88 THR A O 1
ATOM 659 N N . GLY A 1 89 ? 14.855 -6.565 -39.563 1.00 61.94 89 GLY A N 1
ATOM 660 C CA . GLY A 1 89 ? 14.431 -7.622 -40.489 1.00 61.94 89 GLY A CA 1
ATOM 661 C C . GLY A 1 89 ? 13.960 -7.084 -41.844 1.00 61.94 89 GLY A C 1
ATOM 662 O O . GLY A 1 89 ? 14.362 -7.611 -42.874 1.00 61.94 89 GLY A O 1
ATOM 663 N N . ASN A 1 90 ? 13.190 -5.989 -41.858 1.00 59.47 90 ASN A N 1
ATOM 664 C CA . ASN A 1 90 ? 12.752 -5.335 -43.101 1.00 59.47 90 ASN A CA 1
ATOM 665 C C . ASN A 1 90 ? 13.866 -4.560 -43.826 1.00 59.47 90 ASN A C 1
ATOM 667 O O . ASN A 1 90 ? 13.744 -4.316 -45.016 1.00 59.47 90 ASN A O 1
ATOM 671 N N . ALA A 1 91 ? 14.944 -4.173 -43.137 1.00 60.12 91 ALA A N 1
ATOM 672 C CA . ALA A 1 91 ? 16.079 -3.470 -43.746 1.00 60.12 91 ALA A CA 1
ATOM 673 C C . ALA A 1 91 ? 17.084 -4.405 -44.455 1.00 60.12 91 ALA A C 1
ATOM 675 O O . ALA A 1 91 ? 18.064 -3.926 -45.021 1.00 60.12 91 ALA A O 1
ATOM 676 N N . LYS A 1 92 ? 16.881 -5.729 -44.385 1.00 57.72 92 LYS A N 1
ATOM 677 C CA . LYS A 1 92 ? 17.714 -6.748 -45.049 1.00 57.72 92 LYS A CA 1
ATOM 678 C C . LYS A 1 92 ? 17.098 -7.312 -46.342 1.00 57.72 92 LYS A C 1
ATOM 680 O O . LYS A 1 92 ? 17.638 -8.285 -46.865 1.00 57.72 92 LYS A O 1
ATOM 685 N N . LEU A 1 93 ? 16.001 -6.731 -46.830 1.00 51.62 93 LEU A N 1
ATOM 686 C CA . LEU A 1 93 ? 15.348 -7.078 -48.099 1.00 51.62 93 LEU A CA 1
ATOM 687 C C . LEU A 1 93 ? 15.561 -5.978 -49.139 1.00 51.62 93 LEU A C 1
ATOM 689 O O . LEU A 1 93 ? 15.505 -4.792 -48.745 1.00 51.62 93 LEU A O 1
#

pLDDT: mean 84.55, std 14.25, range [51.62, 97.94]

Radius of gyration: 20.11 Å; chains: 1; bounding box: 34×20×67 Å

Secondary structure (DSSP, 8-state):
-HHHHHHHHHHHHHHH-STTHHHHHHHHHHHHHHHHHHHHHHHHHHHHHHSSSHHHHHHHHHHHHHHHHHHHH-PPPPPHHHHHHHHHHHTT-

Foldseek 3Di:
DVCVVPVLLVVCCQQPNDPCSVVVVVVVCCVVVVCVVVLVVVQVVVCVVPVDNPVSVVVVVVVVVVVVVCVVVDDRPDRVVCVVVVVVVVVVD

Sequence (93 aa):
MGGIGALGPLAVTELFGMKNYGTLNGLIRQGVIIPGIAGPLLAGAIYDSQGSYDLAFKIILGFLFLSFLCFILASPPAREEDSRNRRTGNAKL